Protein AF-A0A0Q0HTE5-F1 (afdb_monomer)

Mean predicted aligned error: 2.68 Å

Sequence (133 aa):
MPATGAWAGDVFANLVSSFDASADVTAQHQTLLNIIGHSYKLRKQADYCQYGAQLADNYLAVYAKYQQQNKVAADEKGPGFMQLSTMLNDTKQFDKAIMLCEQALQYQLSDGTVTGFEGRIKRIEKAKSKAAG

Solvent-accessible surface area (backbone atoms only — not comparable to full-atom values): 7348 Å² total; per-residue (Å²): 129,85,84,82,58,95,86,51,51,70,73,55,50,52,52,58,68,65,60,48,92,83,53,58,52,65,60,39,42,53,44,49,44,52,49,43,52,53,20,54,76,42,38,90,42,66,66,37,18,52,55,34,34,68,42,50,65,61,48,52,59,40,45,59,54,33,54,75,77,39,94,74,56,78,62,37,71,36,62,59,50,46,44,34,28,49,27,16,44,77,69,68,39,36,69,62,18,38,53,42,34,54,53,35,52,76,65,36,35,22,55,80,53,98,58,32,38,67,50,47,40,56,54,43,52,53,51,47,56,62,75,75,108

pLDDT: mean 96.04, std 3.67, range [72.38, 98.81]

Foldseek 3Di:
DDDDDPPDDPVLNVLVVPQDPPDDLVSNLVSLLVNLVVLLVVLVPPRSLVVSLVCLVVNVVSVVVVVVVDPDDQQAADCSLLSNLVSCLVVVVLVSSLVSLVVCVVVNYANPDPCGSVVVNVVSVVSNVVVVD

Structure (mmCIF, N/CA/C/O backbone):
data_AF-A0A0Q0HTE5-F1
#
_entry.id   AF-A0A0Q0HTE5-F1
#
loop_
_atom_site.group_PDB
_atom_site.id
_atom_site.type_symbol
_atom_site.label_atom_id
_atom_site.label_alt_id
_atom_site.label_comp_id
_atom_site.label_asym_id
_atom_site.label_entity_id
_atom_site.label_seq_id
_atom_site.pdbx_PDB_ins_code
_atom_site.Cartn_x
_atom_site.Cartn_y
_atom_site.Cartn_z
_atom_site.occupancy
_atom_site.B_iso_or_equiv
_atom_site.auth_seq_id
_atom_site.auth_comp_id
_atom_site.auth_asym_id
_atom_site.auth_atom_id
_atom_site.pdbx_PDB_model_num
ATOM 1 N N . MET A 1 1 ? 6.473 -9.598 -6.902 1.00 90.56 1 MET A N 1
ATOM 2 C CA . MET A 1 1 ? 5.608 -8.504 -7.400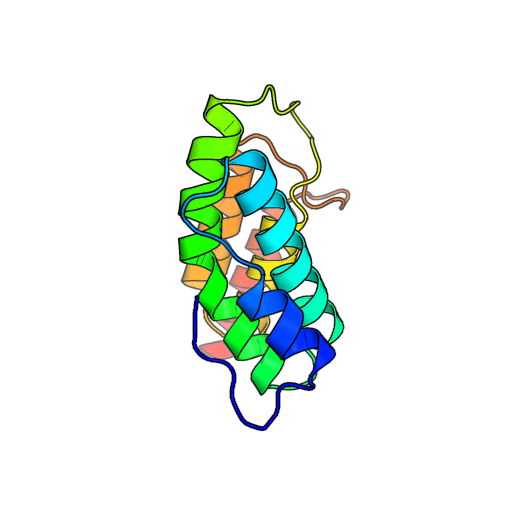 1.00 90.56 1 MET A CA 1
ATOM 3 C C . MET A 1 1 ? 4.615 -9.085 -8.396 1.00 90.56 1 MET A C 1
ATOM 5 O O . MET A 1 1 ? 5.001 -10.043 -9.059 1.00 90.56 1 MET A O 1
ATOM 9 N N . PRO A 1 2 ? 3.366 -8.592 -8.483 1.00 90.31 2 PRO A N 1
ATOM 10 C CA . PRO A 1 2 ? 2.461 -8.985 -9.562 1.00 90.31 2 PRO A CA 1
ATOM 11 C C . PRO A 1 2 ? 3.101 -8.668 -10.921 1.00 90.31 2 PRO A C 1
ATOM 13 O O . PRO A 1 2 ? 3.887 -7.726 -11.025 1.00 90.31 2 PRO A O 1
ATOM 16 N N . ALA A 1 3 ? 2.801 -9.455 -11.953 1.00 90.31 3 ALA A N 1
ATOM 17 C CA . ALA A 1 3 ? 3.289 -9.163 -13.298 1.00 90.31 3 ALA A CA 1
ATOM 18 C C . ALA A 1 3 ? 2.592 -7.911 -13.854 1.00 90.31 3 ALA A C 1
ATOM 20 O O . ALA A 1 3 ? 1.383 -7.737 -13.679 1.00 90.31 3 ALA A O 1
ATOM 21 N N . THR A 1 4 ? 3.342 -7.044 -14.533 1.00 92.62 4 THR A N 1
ATOM 22 C CA . THR A 1 4 ? 2.764 -5.953 -15.324 1.00 92.62 4 THR A CA 1
ATOM 23 C C . THR A 1 4 ? 2.217 -6.494 -16.650 1.00 92.62 4 THR A C 1
ATOM 25 O O . THR A 1 4 ? 2.677 -7.519 -17.152 1.00 92.62 4 THR A O 1
ATOM 28 N N . GLY A 1 5 ? 1.208 -5.824 -17.213 1.00 89.38 5 GLY A N 1
ATOM 29 C CA . GLY A 1 5 ? 0.658 -6.142 -18.537 1.00 89.38 5 GLY A CA 1
ATOM 30 C C . GLY A 1 5 ? 1.035 -5.100 -19.592 1.00 89.38 5 GLY A C 1
ATOM 31 O O . GLY A 1 5 ? 1.680 -4.104 -19.280 1.00 89.38 5 GLY A O 1
ATOM 32 N N . ALA A 1 6 ? 0.566 -5.285 -20.831 1.00 93.75 6 ALA A N 1
ATOM 33 C CA . ALA A 1 6 ? 0.807 -4.358 -21.950 1.00 93.75 6 ALA A CA 1
ATOM 34 C C . ALA A 1 6 ? 0.259 -2.928 -21.728 1.00 93.75 6 ALA A C 1
ATOM 36 O O . ALA A 1 6 ? 0.608 -2.007 -22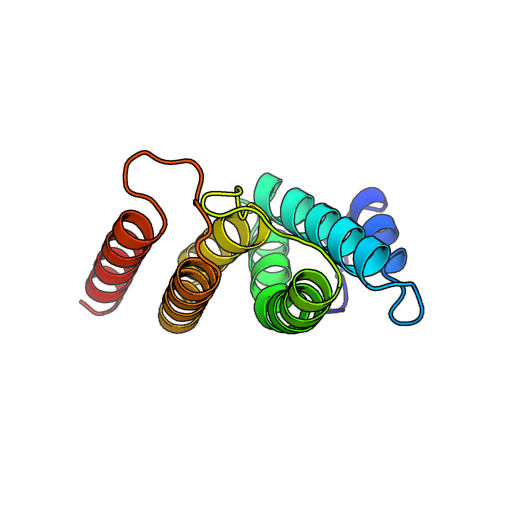.458 1.00 93.75 6 ALA A O 1
ATOM 37 N N . TRP A 1 7 ? -0.596 -2.740 -20.720 1.00 94.75 7 TRP A N 1
ATOM 38 C CA . TRP A 1 7 ? -1.106 -1.443 -20.263 1.00 94.75 7 TRP A CA 1
ATOM 39 C C . TRP A 1 7 ? -0.064 -0.613 -19.492 1.00 94.75 7 TRP A C 1
ATOM 41 O O . TRP A 1 7 ? -0.231 0.598 -19.318 1.00 94.75 7 TRP A O 1
ATOM 51 N N . ALA A 1 8 ? 0.988 -1.254 -18.974 1.00 94.12 8 ALA A N 1
ATOM 52 C CA . ALA A 1 8 ? 2.016 -0.592 -18.190 1.00 94.12 8 ALA A CA 1
ATOM 53 C C . ALA A 1 8 ? 2.981 0.142 -19.123 1.00 94.12 8 ALA A C 1
ATOM 55 O O . ALA A 1 8 ? 3.668 -0.483 -19.926 1.00 94.12 8 ALA A O 1
ATOM 56 N N . GLY A 1 9 ? 3.065 1.467 -18.994 1.00 92.38 9 GLY A N 1
ATOM 57 C CA . GLY A 1 9 ? 4.103 2.230 -19.688 1.00 92.38 9 GLY A CA 1
ATOM 58 C C . GLY A 1 9 ? 5.496 1.899 -19.143 1.00 92.38 9 GLY A C 1
ATOM 59 O O . GLY A 1 9 ? 5.630 1.503 -17.981 1.00 92.38 9 GLY A O 1
ATOM 60 N N . ASP A 1 10 ? 6.537 2.136 -19.945 1.00 95.00 10 ASP A N 1
ATOM 61 C CA . ASP A 1 10 ? 7.933 1.798 -19.612 1.00 95.00 10 ASP A CA 1
ATOM 62 C C . ASP A 1 10 ? 8.372 2.331 -18.245 1.00 95.00 10 ASP A C 1
ATOM 64 O O . ASP A 1 10 ? 9.047 1.647 -17.481 1.00 95.00 10 ASP A O 1
ATOM 68 N N . VAL A 1 11 ? 7.931 3.541 -17.886 1.00 93.94 11 VAL A N 1
ATOM 69 C CA . VAL A 1 11 ? 8.222 4.151 -16.580 1.00 93.94 11 VAL A CA 1
ATOM 70 C C . VAL A 1 11 ? 7.706 3.286 -15.429 1.00 93.94 11 VAL A C 1
ATOM 72 O O . VAL A 1 11 ? 8.411 3.089 -14.441 1.00 93.94 11 VAL A O 1
ATOM 75 N N . PHE A 1 12 ? 6.484 2.762 -15.540 1.00 96.62 12 PHE A N 1
ATOM 76 C CA . PHE A 1 12 ? 5.905 1.919 -14.500 1.00 96.62 12 PHE A CA 1
ATOM 77 C C . PHE A 1 12 ? 6.527 0.521 -14.500 1.00 96.62 12 PHE A C 1
ATOM 79 O O . PHE A 1 12 ? 6.861 0.006 -13.436 1.00 96.62 12 PHE A O 1
ATOM 86 N N . ALA A 1 13 ? 6.750 -0.065 -15.679 1.00 96.38 13 ALA A N 1
ATOM 87 C CA . ALA A 1 13 ? 7.407 -1.365 -15.808 1.00 96.38 13 ALA A CA 1
ATOM 88 C C . ALA A 1 13 ? 8.830 -1.360 -15.213 1.00 96.38 13 ALA A C 1
ATOM 90 O O . ALA A 1 13 ? 9.195 -2.278 -14.472 1.00 96.38 13 ALA A O 1
ATOM 91 N N . ASN A 1 14 ? 9.600 -0.294 -15.450 1.00 95.06 14 ASN A N 1
ATOM 92 C CA . ASN A 1 14 ? 10.929 -0.109 -14.866 1.00 95.06 14 ASN A CA 1
ATOM 93 C C . ASN A 1 14 ? 10.864 0.077 -13.345 1.00 95.06 14 ASN A C 1
ATOM 95 O O . ASN A 1 14 ? 11.669 -0.506 -12.623 1.00 95.06 14 ASN A O 1
ATOM 99 N N . LEU A 1 15 ? 9.880 0.832 -12.846 1.00 95.50 15 LEU A N 1
ATOM 100 C CA . LEU A 1 15 ? 9.677 1.022 -11.409 1.00 95.50 15 LEU A CA 1
ATOM 101 C C . LEU A 1 15 ? 9.298 -0.284 -10.691 1.00 95.50 15 LEU A C 1
ATOM 103 O O . LEU A 1 15 ? 9.716 -0.517 -9.563 1.00 95.50 15 LEU A O 1
ATOM 107 N N . VAL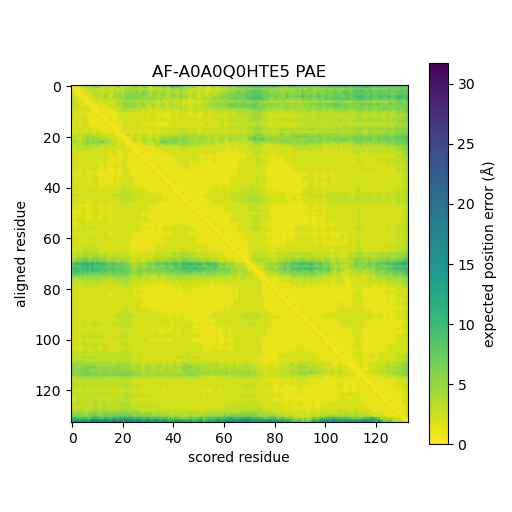 A 1 16 ? 8.508 -1.150 -11.329 1.00 96.56 16 VAL A N 1
ATOM 108 C CA . VAL A 1 16 ? 8.191 -2.475 -10.778 1.00 96.56 16 VAL A CA 1
ATOM 109 C C . VAL A 1 16 ? 9.423 -3.379 -10.792 1.00 96.56 16 VAL A C 1
ATOM 111 O O . VAL A 1 16 ? 9.686 -4.061 -9.802 1.00 96.56 16 VAL A O 1
ATOM 114 N N . SER A 1 17 ? 10.192 -3.352 -11.882 1.00 95.44 17 SER A N 1
ATOM 115 C CA . SER A 1 17 ? 11.425 -4.136 -12.032 1.00 95.44 17 SER A CA 1
ATOM 116 C C . SER A 1 17 ? 12.535 -3.712 -11.067 1.00 95.44 17 SER A C 1
ATOM 118 O O . SER A 1 17 ? 13.413 -4.515 -10.772 1.00 95.44 17 SER A O 1
ATOM 120 N N . SER A 1 18 ? 12.498 -2.482 -10.541 1.00 93.69 18 SER A N 1
ATOM 121 C CA . SER A 1 18 ? 13.470 -2.016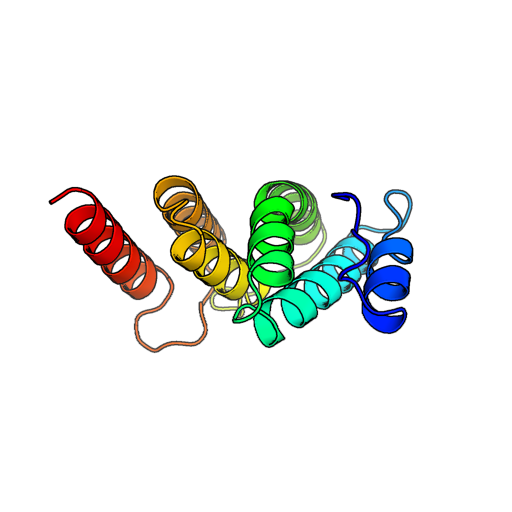 -9.548 1.00 93.69 18 SER A CA 1
ATOM 122 C C . SER A 1 18 ? 13.208 -2.542 -8.133 1.00 93.69 18 SER A C 1
ATOM 124 O O . SER A 1 18 ? 13.998 -2.262 -7.236 1.00 93.69 18 SER A O 1
ATOM 126 N N . PHE A 1 19 ? 12.100 -3.252 -7.890 1.00 95.50 19 PHE A N 1
ATOM 127 C CA . PHE A 1 19 ? 11.869 -3.892 -6.597 1.00 95.50 19 PHE A CA 1
ATOM 128 C C . PHE A 1 19 ? 12.783 -5.110 -6.432 1.00 95.50 19 PHE A C 1
ATOM 130 O O . PHE A 1 19 ? 12.592 -6.134 -7.088 1.00 95.50 19 PHE A O 1
ATOM 137 N N . ASP A 1 20 ? 13.728 -5.010 -5.501 1.00 93.44 20 ASP A N 1
ATOM 138 C CA . ASP A 1 20 ? 14.661 -6.077 -5.152 1.00 93.44 20 ASP A CA 1
ATOM 139 C C . ASP A 1 20 ? 14.320 -6.674 -3.778 1.00 93.44 20 ASP A C 1
ATOM 141 O O . ASP A 1 20 ? 14.391 -6.003 -2.749 1.00 93.44 20 ASP A O 1
ATOM 145 N N . ALA A 1 21 ? 13.960 -7.959 -3.756 1.00 89.88 21 ALA A N 1
ATOM 146 C CA . ALA A 1 21 ? 13.632 -8.682 -2.527 1.00 89.88 21 ALA A CA 1
ATOM 147 C C . ALA A 1 21 ? 14.861 -9.004 -1.649 1.00 89.88 21 ALA A C 1
ATOM 149 O O . ALA A 1 21 ? 14.687 -9.413 -0.499 1.00 89.88 21 ALA A O 1
ATOM 150 N N . SER A 1 22 ? 16.076 -8.847 -2.184 1.00 92.25 22 SER A N 1
ATO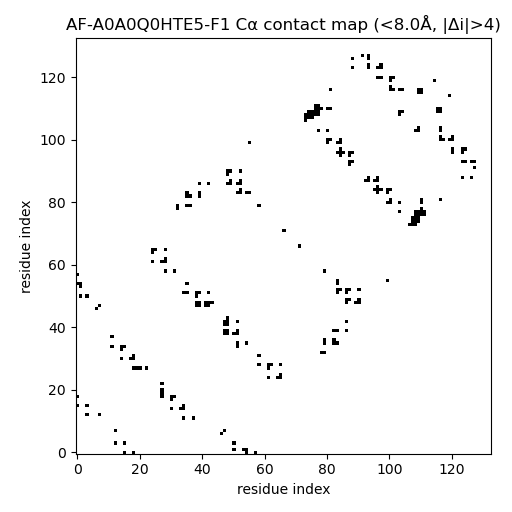M 151 C CA . SER A 1 22 ? 17.346 -9.041 -1.475 1.00 92.25 22 SER A CA 1
ATOM 152 C C . SER A 1 22 ? 17.930 -7.753 -0.887 1.00 92.25 22 SER A C 1
ATOM 154 O O . SER A 1 22 ? 18.831 -7.825 -0.051 1.00 92.25 22 SER A O 1
ATOM 156 N N . ALA A 1 23 ? 17.391 -6.591 -1.268 1.00 94.12 23 ALA A N 1
ATOM 157 C CA . ALA A 1 23 ? 17.770 -5.303 -0.698 1.00 94.12 23 ALA A CA 1
ATOM 158 C C . ALA A 1 23 ? 17.390 -5.199 0.790 1.00 94.12 23 ALA A C 1
ATOM 160 O O . ALA A 1 23 ? 16.599 -5.994 1.307 1.00 94.12 23 ALA A O 1
ATOM 161 N N . ASP A 1 24 ? 17.912 -4.191 1.488 1.00 95.94 24 ASP A N 1
ATOM 162 C CA . ASP A 1 24 ? 17.503 -3.912 2.864 1.00 95.94 24 ASP A CA 1
ATOM 163 C C . ASP A 1 24 ? 16.022 -3.491 2.955 1.00 95.94 24 ASP A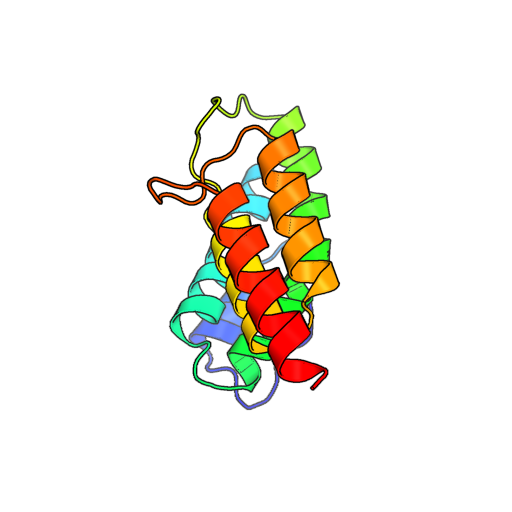 C 1
ATOM 165 O O . ASP A 1 24 ? 15.400 -3.052 1.983 1.00 95.94 24 ASP A O 1
ATOM 169 N N . VAL A 1 25 ? 15.432 -3.632 4.146 1.00 96.69 25 VAL A N 1
ATOM 170 C CA . VAL A 1 25 ? 13.988 -3.422 4.331 1.00 96.69 25 VAL A CA 1
ATOM 171 C C . VAL A 1 25 ? 13.548 -1.985 4.042 1.00 96.69 25 VAL A C 1
ATOM 173 O O . VAL A 1 25 ? 12.418 -1.768 3.606 1.00 96.69 25 VAL A O 1
ATOM 176 N N . THR A 1 26 ? 14.424 -1.004 4.266 1.00 95.88 26 THR A N 1
ATOM 177 C CA . THR A 1 26 ? 14.128 0.410 4.033 1.00 95.88 26 THR A CA 1
ATOM 178 C C . THR A 1 26 ? 14.063 0.682 2.533 1.00 95.88 26 THR A C 1
ATOM 180 O O . THR A 1 26 ? 13.105 1.298 2.062 1.00 95.88 26 THR A O 1
ATOM 183 N N . ALA A 1 27 ? 15.002 0.137 1.755 1.00 96.75 27 ALA A N 1
ATOM 184 C CA . ALA A 1 27 ? 14.961 0.188 0.296 1.00 96.75 27 ALA A CA 1
ATOM 185 C C . ALA A 1 27 ? 13.733 -0.540 -0.284 1.00 96.75 27 ALA A C 1
ATOM 187 O O . ALA A 1 27 ? 13.070 -0.014 -1.190 1.00 96.75 27 ALA A O 1
ATOM 188 N N . GLN A 1 28 ? 13.376 -1.709 0.263 1.00 97.69 28 GLN A N 1
ATOM 189 C CA . GLN A 1 28 ? 12.161 -2.436 -0.126 1.00 97.69 28 GLN A CA 1
ATOM 190 C C . GLN A 1 28 ? 10.901 -1.605 0.139 1.00 97.69 28 GLN A C 1
ATOM 192 O O . GLN A 1 28 ? 10.050 -1.468 -0.745 1.00 97.69 28 GLN A O 1
ATOM 197 N N . HIS A 1 29 ? 10.784 -1.029 1.339 1.00 97.62 29 HIS A N 1
ATOM 198 C CA . HIS A 1 29 ? 9.644 -0.204 1.740 1.00 97.62 29 HIS A CA 1
ATOM 199 C C . HIS A 1 29 ? 9.505 1.033 0.851 1.00 97.62 29 HIS A C 1
ATOM 201 O O . HIS A 1 29 ? 8.424 1.273 0.308 1.00 97.62 29 HIS A O 1
ATOM 207 N N . GLN A 1 30 ? 10.601 1.757 0.614 1.00 97.44 30 GLN A N 1
ATOM 208 C CA . GLN A 1 30 ? 10.608 2.948 -0.233 1.00 97.44 30 GLN A CA 1
ATOM 209 C C . GLN A 1 30 ? 10.227 2.630 -1.685 1.00 97.44 30 GLN A C 1
ATOM 211 O O . GLN A 1 30 ? 9.419 3.340 -2.291 1.00 97.44 30 GLN A O 1
ATOM 216 N N . THR A 1 31 ? 10.780 1.557 -2.253 1.00 97.69 31 THR A N 1
ATOM 217 C CA . THR A 1 31 ? 10.462 1.153 -3.630 1.00 97.69 31 THR A CA 1
ATOM 218 C C . THR A 1 31 ? 8.995 0.763 -3.753 1.00 97.69 31 THR A C 1
ATOM 220 O O . THR A 1 31 ? 8.305 1.191 -4.680 1.00 97.69 31 THR A O 1
ATOM 223 N N . LEU A 1 32 ? 8.476 0.019 -2.777 1.00 98.00 32 LEU A N 1
ATOM 224 C CA . LEU A 1 32 ? 7.080 -0.386 -2.771 1.00 98.00 32 LEU A CA 1
ATOM 225 C C . LEU A 1 32 ? 6.133 0.811 -2.599 1.00 98.00 32 LEU A C 1
ATOM 227 O O . LEU A 1 32 ? 5.125 0.885 -3.303 1.00 98.00 32 LEU A O 1
ATOM 231 N N . LEU A 1 33 ? 6.481 1.794 -1.759 1.00 98.19 33 LEU A N 1
ATOM 232 C CA . LEU A 1 33 ? 5.755 3.066 -1.668 1.00 98.19 33 LEU A CA 1
ATOM 233 C C . LEU A 1 33 ? 5.714 3.806 -3.008 1.00 98.19 33 LEU A C 1
ATOM 235 O O . LEU A 1 33 ? 4.667 4.341 -3.373 1.00 98.19 33 LEU A O 1
ATOM 239 N N . ASN A 1 34 ? 6.811 3.814 -3.768 1.00 98.31 34 ASN A N 1
ATOM 240 C CA . ASN A 1 34 ? 6.839 4.450 -5.085 1.00 98.31 34 ASN A CA 1
ATOM 241 C C . ASN A 1 34 ? 5.885 3.753 -6.070 1.00 98.31 34 ASN A C 1
ATOM 243 O O . ASN A 1 34 ? 5.127 4.427 -6.773 1.00 98.31 34 ASN A O 1
ATOM 247 N N . ILE A 1 35 ? 5.871 2.415 -6.091 1.00 98.44 35 ILE A N 1
ATOM 248 C CA . ILE A 1 35 ? 4.987 1.617 -6.959 1.00 98.44 35 ILE A CA 1
ATOM 249 C C . ILE A 1 35 ? 3.514 1.833 -6.584 1.00 98.44 35 ILE A C 1
ATOM 251 O O . ILE A 1 35 ? 2.674 2.074 -7.459 1.00 98.44 35 ILE A O 1
ATOM 255 N N . ILE A 1 36 ? 3.196 1.796 -5.286 1.00 98.69 36 ILE A N 1
ATOM 256 C CA . ILE A 1 36 ? 1.846 2.063 -4.769 1.00 98.69 36 ILE A CA 1
ATOM 257 C C . ILE A 1 36 ? 1.426 3.491 -5.120 1.00 98.69 36 ILE A C 1
ATOM 259 O O . ILE A 1 36 ? 0.330 3.698 -5.639 1.00 98.69 36 ILE A O 1
ATOM 263 N N . GLY A 1 37 ? 2.304 4.470 -4.903 1.00 98.56 37 GLY A N 1
ATOM 264 C CA . GLY A 1 37 ? 2.042 5.873 -5.202 1.00 98.56 37 GLY A CA 1
ATOM 265 C C . GLY A 1 37 ? 1.783 6.120 -6.688 1.00 98.56 37 GLY A C 1
ATOM 266 O O . GLY A 1 37 ? 0.882 6.888 -7.031 1.00 98.56 37 GLY A O 1
ATOM 267 N N . HIS A 1 38 ? 2.522 5.452 -7.577 1.00 98.44 38 HIS A N 1
ATOM 268 C CA . HIS A 1 38 ? 2.276 5.510 -9.018 1.00 98.44 38 HIS A CA 1
ATOM 269 C C . HIS A 1 38 ? 0.916 4.892 -9.376 1.00 98.44 38 HIS A C 1
ATOM 271 O O . HIS A 1 38 ? 0.105 5.539 -10.042 1.00 98.44 38 HIS A O 1
ATOM 277 N N . SER A 1 39 ? 0.631 3.690 -8.866 1.00 98.50 39 SER A N 1
ATOM 278 C CA . SER A 1 39 ? -0.647 2.994 -9.081 1.00 98.50 39 SER A CA 1
ATOM 279 C C . SER A 1 39 ? -1.832 3.840 -8.600 1.00 98.50 39 SER A C 1
ATOM 281 O O . SER A 1 39 ? -2.806 4.037 -9.321 1.00 98.50 39 SER A O 1
ATOM 283 N N . TYR A 1 40 ? -1.711 4.451 -7.419 1.00 98.56 40 TYR A N 1
ATOM 284 C CA . TYR A 1 40 ? -2.734 5.307 -6.822 1.00 98.56 40 TYR A CA 1
ATOM 285 C C . TYR A 1 40 ? -3.019 6.579 -7.636 1.00 98.56 40 TYR A C 1
ATOM 287 O O . TYR A 1 40 ? -4.182 6.980 -7.783 1.00 98.56 40 TYR A O 1
ATOM 295 N N . LYS A 1 41 ? -1.974 7.218 -8.187 1.00 98.25 41 LYS A N 1
ATOM 296 C CA . LYS A 1 41 ? -2.122 8.384 -9.077 1.00 98.25 41 LYS A CA 1
ATOM 297 C C . LYS A 1 41 ? -2.935 8.030 -10.322 1.00 98.25 41 LYS A C 1
ATOM 299 O O . LYS A 1 41 ? -3.756 8.837 -10.754 1.00 98.25 41 LYS A O 1
ATOM 304 N N . LEU A 1 42 ? -2.748 6.821 -10.851 1.00 97.94 42 LEU A N 1
ATOM 305 C CA . LEU A 1 42 ? -3.417 6.330 -12.056 1.00 97.94 42 LEU A CA 1
ATOM 306 C C . LEU A 1 42 ? -4.631 5.434 -11.780 1.00 97.94 42 LEU A C 1
ATOM 308 O O . LEU A 1 42 ? -5.210 4.920 -12.728 1.00 97.94 42 LEU A O 1
ATOM 312 N N . ARG A 1 43 ? -5.100 5.312 -10.530 1.00 98.19 43 ARG A N 1
ATOM 313 C CA . ARG A 1 43 ? -6.176 4.381 -10.117 1.00 98.19 43 ARG A CA 1
ATOM 314 C C . ARG A 1 43 ? -7.522 4.537 -10.840 1.00 98.19 43 ARG A C 1
ATOM 316 O O . ARG A 1 43 ? -8.399 3.699 -10.698 1.00 98.19 43 ARG A O 1
ATOM 323 N N . LYS A 1 44 ? -7.727 5.631 -11.580 1.00 97.81 44 LYS A N 1
ATOM 324 C CA . LYS A 1 44 ? -8.904 5.787 -12.453 1.00 97.81 44 LYS A CA 1
ATOM 325 C C . LYS A 1 44 ? -8.837 4.878 -13.687 1.00 97.81 44 LYS A C 1
ATOM 327 O O . LYS A 1 44 ? -9.858 4.647 -14.321 1.00 97.81 44 LYS A O 1
ATOM 332 N N . GLN A 1 45 ? -7.650 4.383 -14.024 1.00 97.75 45 GLN A N 1
ATOM 333 C CA . GLN A 1 45 ? -7.431 3.332 -15.006 1.00 97.75 45 GLN A CA 1
ATOM 334 C C . GLN A 1 45 ? -7.509 1.982 -14.285 1.00 97.75 45 GLN A C 1
ATOM 336 O O . GLN A 1 45 ? -6.800 1.766 -13.297 1.00 97.75 45 GLN A O 1
ATOM 341 N N . ALA A 1 46 ? -8.387 1.097 -14.764 1.00 97.19 46 ALA A N 1
ATOM 342 C CA . ALA A 1 46 ? -8.734 -0.145 -14.072 1.00 97.19 46 ALA A CA 1
ATOM 343 C C . ALA A 1 46 ? -7.508 -1.028 -13.795 1.00 97.19 46 ALA A C 1
ATOM 345 O O . ALA A 1 46 ? -7.364 -1.526 -12.680 1.00 97.19 46 ALA A O 1
ATOM 346 N N . ASP A 1 47 ? -6.592 -1.141 -14.759 1.00 98.12 47 ASP A N 1
ATOM 347 C CA . ASP A 1 47 ? -5.397 -1.976 -14.627 1.00 98.12 47 ASP A CA 1
ATOM 348 C C . ASP A 1 47 ? -4.451 -1.499 -13.515 1.00 98.12 47 ASP A C 1
ATOM 350 O O . ASP A 1 47 ? -4.030 -2.298 -12.679 1.00 98.12 47 ASP A O 1
ATOM 354 N N . TYR A 1 48 ? -4.180 -0.191 -13.426 1.00 98.25 48 TYR A N 1
ATOM 355 C CA . TYR A 1 48 ? -3.353 0.377 -12.352 1.00 98.25 48 TYR A CA 1
ATOM 356 C C . TYR A 1 48 ? -4.017 0.225 -10.980 1.00 98.25 48 TYR A C 1
ATOM 358 O O . TYR A 1 48 ? -3.337 -0.044 -9.989 1.00 98.25 48 TYR A O 1
ATOM 366 N N . CYS A 1 49 ? -5.343 0.377 -10.911 1.00 98.50 49 CYS A N 1
ATOM 367 C CA . CYS A 1 49 ? -6.094 0.196 -9.670 1.00 98.50 49 CYS A CA 1
ATOM 368 C C . CYS A 1 49 ? -6.031 -1.257 -9.185 1.00 98.50 49 CYS A C 1
ATOM 370 O O . CYS A 1 49 ? -5.696 -1.515 -8.027 1.00 98.50 49 CYS A O 1
ATOM 372 N N . GLN A 1 50 ? -6.283 -2.203 -10.095 1.00 98.25 50 GLN A N 1
ATOM 373 C CA . GLN A 1 50 ? -6.240 -3.635 -9.817 1.00 98.25 50 GLN A CA 1
ATOM 374 C C . GLN A 1 50 ? -4.831 -4.085 -9.424 1.00 98.25 50 GLN A C 1
ATOM 376 O O . GLN A 1 50 ? -4.668 -4.772 -8.415 1.00 98.25 50 GLN A O 1
ATOM 381 N N . TYR A 1 51 ? -3.812 -3.655 -10.170 1.00 98.44 51 TYR A N 1
ATOM 382 C CA . TYR A 1 51 ? -2.415 -3.943 -9.857 1.00 98.44 51 TYR A CA 1
ATOM 383 C C . TYR A 1 51 ? -2.033 -3.397 -8.477 1.00 98.44 51 TYR A C 1
ATOM 385 O O . TYR A 1 51 ? -1.494 -4.124 -7.645 1.00 98.44 51 TYR A O 1
ATOM 393 N N . GLY A 1 52 ? -2.360 -2.131 -8.198 1.00 98.31 52 GLY A N 1
ATOM 394 C CA . GLY A 1 52 ? -2.083 -1.506 -6.910 1.00 98.31 52 GLY A CA 1
ATOM 395 C C . GLY A 1 52 ? -2.752 -2.238 -5.745 1.00 98.31 52 GLY A C 1
ATOM 396 O O . GLY A 1 52 ? -2.109 -2.476 -4.726 1.00 98.31 52 GLY A O 1
ATOM 397 N N . ALA A 1 53 ? -4.008 -2.663 -5.903 1.00 98.50 53 ALA A N 1
ATOM 398 C CA . ALA A 1 53 ? -4.732 -3.432 -4.891 1.00 98.50 53 ALA A CA 1
ATOM 399 C C . ALA A 1 53 ? -4.062 -4.786 -4.566 1.00 98.50 53 ALA A C 1
ATOM 401 O O . ALA A 1 53 ? -4.055 -5.213 -3.410 1.00 98.50 53 ALA A O 1
ATOM 402 N N . GLN A 1 54 ? -3.435 -5.438 -5.552 1.00 98.25 54 GLN A N 1
ATOM 403 C CA . GLN A 1 54 ? -2.705 -6.700 -5.361 1.00 98.25 54 GLN A CA 1
ATOM 404 C C . GLN A 1 54 ? -1.416 -6.549 -4.535 1.00 98.25 54 GLN A C 1
ATOM 406 O O . GLN A 1 54 ? -0.893 -7.544 -4.038 1.00 98.25 54 GLN A O 1
ATOM 411 N N . LEU A 1 55 ? -0.904 -5.329 -4.341 1.00 98.38 55 LEU A N 1
ATOM 412 C CA . LEU A 1 55 ? 0.324 -5.083 -3.574 1.00 98.38 55 LEU A CA 1
ATOM 413 C C . LEU A 1 55 ? 0.125 -5.116 -2.055 1.00 98.38 55 LEU A C 1
ATOM 415 O O . LEU A 1 55 ? 1.112 -5.061 -1.324 1.00 98.38 55 LEU A O 1
ATOM 419 N N . ALA A 1 56 ? -1.118 -5.190 -1.575 1.00 98.12 56 ALA A N 1
ATOM 420 C CA . ALA A 1 56 ? -1.436 -5.050 -0.158 1.00 98.12 56 ALA A CA 1
ATOM 421 C C . ALA A 1 56 ? -0.679 -6.044 0.742 1.00 98.12 56 ALA A C 1
ATOM 423 O O . ALA A 1 56 ? -0.085 -5.624 1.733 1.00 98.12 56 ALA A O 1
ATOM 424 N N . ASP A 1 57 ? -0.622 -7.326 0.370 1.00 96.94 57 ASP A N 1
ATOM 425 C CA . ASP A 1 57 ? 0.037 -8.349 1.199 1.00 96.94 57 ASP A CA 1
ATOM 426 C C . ASP A 1 57 ? 1.561 -8.176 1.197 1.00 96.94 57 ASP A C 1
ATOM 428 O O . ASP A 1 57 ? 2.204 -8.266 2.244 1.00 96.94 57 ASP A O 1
ATOM 432 N N . ASN A 1 58 ? 2.140 -7.832 0.039 1.00 97.06 58 ASN A N 1
ATOM 433 C CA . ASN A 1 58 ? 3.566 -7.515 -0.070 1.00 97.06 58 ASN A CA 1
ATOM 434 C C . ASN A 1 58 ? 3.920 -6.317 0.818 1.00 97.06 58 ASN A C 1
ATOM 436 O O . ASN A 1 58 ? 4.945 -6.325 1.498 1.00 97.06 58 ASN A O 1
ATOM 440 N N . TYR A 1 59 ? 3.063 -5.292 0.826 1.00 98.25 59 TYR A N 1
ATOM 441 C CA . TYR A 1 59 ? 3.283 -4.091 1.621 1.00 98.25 59 TYR A CA 1
ATOM 442 C C . TYR A 1 59 ? 3.194 -4.369 3.113 1.00 98.25 59 TYR A C 1
ATOM 444 O O . TYR A 1 59 ? 4.074 -3.935 3.847 1.00 98.25 59 TYR A O 1
ATOM 452 N N . LEU A 1 60 ? 2.204 -5.145 3.558 1.00 97.62 60 LEU A N 1
ATOM 453 C CA . LEU A 1 60 ? 2.097 -5.564 4.955 1.00 97.62 60 LEU A CA 1
ATOM 454 C C . LEU A 1 60 ? 3.339 -6.334 5.420 1.00 97.62 60 LEU A C 1
ATOM 456 O O . LEU A 1 60 ? 3.898 -6.020 6.471 1.00 97.62 60 LEU A O 1
ATOM 460 N N . ALA A 1 61 ? 3.813 -7.288 4.616 1.00 96.56 61 ALA A N 1
ATOM 461 C CA . ALA A 1 61 ? 4.987 -8.090 4.949 1.00 96.56 61 ALA A CA 1
ATOM 462 C C . ALA A 1 61 ? 6.272 -7.248 5.064 1.00 96.56 61 ALA A C 1
ATOM 464 O O . ALA A 1 61 ? 7.064 -7.446 5.988 1.00 96.56 61 ALA A O 1
ATOM 465 N N . VAL A 1 62 ? 6.483 -6.303 4.142 1.00 97.56 62 VAL A N 1
ATOM 466 C CA . VAL A 1 62 ? 7.645 -5.399 4.173 1.00 97.56 62 VAL A CA 1
ATOM 467 C C . VAL A 1 62 ? 7.518 -4.392 5.316 1.00 97.56 62 VAL A C 1
ATOM 469 O O . VAL A 1 62 ? 8.476 -4.190 6.059 1.00 97.56 62 VAL A O 1
ATOM 472 N N . TYR A 1 63 ? 6.337 -3.800 5.508 1.00 97.50 63 TYR A N 1
ATOM 473 C CA . TYR A 1 63 ? 6.109 -2.790 6.540 1.00 97.50 63 TYR A CA 1
ATOM 474 C C . TYR A 1 63 ? 6.298 -3.347 7.953 1.00 97.50 63 TYR A C 1
ATOM 476 O O . TYR A 1 63 ? 6.905 -2.687 8.792 1.00 97.50 63 TYR A O 1
ATOM 484 N N . ALA A 1 64 ? 5.842 -4.577 8.215 1.00 96.19 64 ALA A N 1
ATOM 485 C CA . ALA A 1 64 ? 6.034 -5.225 9.511 1.00 96.19 64 ALA A CA 1
ATOM 486 C C . ALA A 1 64 ? 7.523 -5.338 9.883 1.00 96.19 64 ALA A C 1
ATOM 488 O O . ALA A 1 64 ? 7.904 -5.052 11.015 1.00 96.19 64 ALA A O 1
ATOM 489 N N . LYS A 1 65 ? 8.381 -5.694 8.919 1.00 96.50 65 LYS A N 1
ATOM 490 C CA . LYS A 1 65 ? 9.839 -5.731 9.114 1.00 96.50 65 LYS A CA 1
ATOM 491 C C . LYS A 1 65 ? 10.426 -4.324 9.245 1.00 96.50 65 LYS A C 1
ATOM 493 O O . LYS A 1 65 ? 11.290 -4.097 10.086 1.00 96.50 65 LYS A O 1
ATOM 498 N N . TYR A 1 66 ? 9.949 -3.382 8.430 1.00 96.50 66 TYR A N 1
ATOM 499 C CA . TYR A 1 66 ? 10.402 -1.992 8.450 1.00 96.50 66 TYR A CA 1
ATOM 500 C C . TYR A 1 66 ? 10.176 -1.353 9.823 1.00 96.50 66 TYR A C 1
ATOM 502 O O . TYR A 1 66 ? 11.101 -0.763 10.373 1.00 96.50 66 TYR A O 1
ATOM 510 N N . GLN A 1 67 ? 8.990 -1.534 10.408 1.00 93.62 67 GLN A N 1
ATOM 511 C CA . GLN A 1 67 ? 8.631 -0.989 11.719 1.00 93.62 67 GLN A CA 1
ATOM 512 C C . GLN A 1 67 ? 9.452 -1.598 12.867 1.00 93.62 67 GLN A C 1
ATOM 514 O O . GLN A 1 67 ? 9.733 -0.910 13.841 1.00 93.62 67 GLN A O 1
ATOM 519 N N . GLN A 1 68 ? 9.884 -2.858 12.753 1.00 92.88 68 GLN A N 1
ATOM 520 C CA . GLN A 1 68 ? 10.765 -3.479 13.750 1.00 92.88 68 GLN A CA 1
ATOM 521 C C . GLN A 1 68 ? 12.189 -2.910 13.712 1.00 92.88 68 GLN A C 1
ATOM 523 O O . GLN A 1 68 ? 12.865 -2.870 14.737 1.00 92.88 68 GLN A O 1
ATOM 528 N N . GLN A 1 69 ? 12.657 -2.502 12.529 1.00 93.69 69 GLN A N 1
ATOM 529 C CA . GLN A 1 69 ? 14.027 -2.025 12.313 1.00 93.69 69 GLN A CA 1
ATOM 530 C C . GLN A 1 69 ? 14.158 -0.501 12.401 1.00 93.69 69 GLN A C 1
ATOM 532 O O . GLN A 1 69 ? 15.261 0.011 12.577 1.00 93.69 69 GLN A O 1
ATOM 537 N N . ASN A 1 70 ? 13.044 0.224 12.301 1.00 91.12 70 ASN A N 1
ATOM 538 C CA . ASN A 1 70 ? 13.015 1.678 12.281 1.00 91.12 70 ASN A CA 1
ATOM 539 C C . ASN A 1 70 ? 12.061 2.200 13.352 1.00 91.12 70 ASN A C 1
ATOM 541 O O . ASN A 1 70 ? 10.953 1.698 13.525 1.00 91.12 70 ASN A O 1
ATOM 545 N N . LYS A 1 71 ? 12.464 3.261 14.053 1.00 87.62 71 LYS A N 1
ATOM 546 C CA . LYS A 1 71 ? 11.588 3.935 15.012 1.00 87.62 71 LYS A CA 1
ATOM 547 C C . LYS A 1 71 ? 10.548 4.764 14.254 1.00 87.62 71 LYS A C 1
ATOM 549 O O . LYS A 1 71 ? 10.826 5.895 13.874 1.00 87.62 71 LYS A O 1
ATOM 554 N N . VAL A 1 72 ? 9.366 4.190 14.063 1.00 86.75 72 VAL A N 1
ATOM 555 C CA . VAL A 1 72 ? 8.193 4.880 13.510 1.00 86.75 72 VAL A CA 1
ATOM 556 C C . VAL A 1 72 ? 7.529 5.684 14.625 1.00 86.75 72 VAL A C 1
ATOM 558 O O . VAL A 1 72 ? 7.309 5.161 15.722 1.00 86.75 72 VAL A O 1
ATOM 561 N N . ALA A 1 73 ? 7.256 6.963 14.378 1.00 85.31 73 ALA A N 1
ATOM 562 C CA . ALA A 1 73 ? 6.588 7.803 15.367 1.00 85.31 73 ALA A CA 1
ATOM 563 C C . ALA A 1 73 ? 5.088 7.474 15.436 1.00 85.31 73 ALA A C 1
ATOM 565 O O . ALA A 1 73 ? 4.466 7.153 14.424 1.00 85.31 73 ALA A O 1
ATOM 566 N N . ALA A 1 74 ? 4.492 7.606 16.624 1.00 85.19 74 ALA A N 1
ATOM 567 C CA . ALA A 1 74 ? 3.037 7.655 16.723 1.00 85.19 74 ALA A CA 1
ATOM 568 C C . ALA A 1 74 ? 2.512 8.833 15.882 1.00 85.19 74 ALA A C 1
ATOM 570 O O . ALA A 1 74 ? 3.166 9.876 15.795 1.00 85.19 74 ALA A O 1
ATOM 571 N N . ASP A 1 75 ? 1.361 8.642 15.241 1.00 87.38 75 ASP A N 1
ATOM 572 C CA . ASP A 1 75 ? 0.736 9.571 14.294 1.00 87.38 75 ASP A CA 1
ATOM 573 C C . ASP A 1 75 ? 1.545 9.844 13.014 1.00 87.38 75 ASP A C 1
ATOM 575 O O . ASP A 1 75 ? 1.188 10.720 12.215 1.00 87.38 75 ASP A O 1
ATOM 579 N N . GLU A 1 76 ? 2.604 9.068 12.752 1.00 93.50 76 GLU A N 1
ATOM 580 C CA . GLU A 1 76 ? 3.289 9.118 11.468 1.00 93.50 76 GLU A CA 1
ATOM 581 C C . GLU A 1 76 ? 2.315 8.769 10.336 1.00 93.50 76 GLU A C 1
ATOM 583 O O . GLU A 1 76 ? 1.441 7.900 10.444 1.00 93.50 76 GLU A O 1
ATOM 588 N N . LYS A 1 77 ? 2.435 9.486 9.217 1.00 95.56 77 LYS A N 1
ATOM 589 C CA . LYS A 1 77 ? 1.567 9.250 8.066 1.00 95.56 77 LYS A CA 1
ATOM 590 C C . LYS A 1 77 ? 1.880 7.881 7.475 1.00 95.56 77 LYS A C 1
ATOM 592 O O . LYS A 1 77 ? 3.021 7.610 7.120 1.00 95.56 77 LYS A O 1
ATOM 597 N N . GLY A 1 78 ? 0.847 7.068 7.266 1.00 96.75 78 GLY A N 1
ATOM 598 C CA . GLY A 1 78 ? 0.932 5.785 6.569 1.00 96.75 78 GLY A CA 1
ATOM 599 C C . GLY A 1 78 ? 0.443 5.876 5.118 1.00 96.75 78 GLY A C 1
ATOM 600 O O . GLY A 1 78 ? -0.619 5.321 4.817 1.00 96.75 78 GLY A O 1
ATOM 601 N N . PRO A 1 79 ? 1.153 6.555 4.187 1.00 97.19 79 PRO A N 1
ATOM 602 C CA . PRO A 1 79 ? 0.655 6.789 2.832 1.00 97.19 79 PRO A CA 1
ATOM 603 C C . PRO A 1 79 ? 0.380 5.488 2.074 1.00 97.19 79 PRO A C 1
ATOM 605 O O . PRO A 1 79 ? -0.628 5.415 1.378 1.00 97.19 79 PRO A O 1
ATOM 608 N N . GLY A 1 80 ? 1.204 4.449 2.256 1.00 98.25 80 GLY A N 1
ATOM 609 C CA . GLY A 1 80 ? 0.974 3.139 1.643 1.00 98.25 80 GLY A CA 1
ATOM 610 C C . GLY A 1 80 ? -0.354 2.515 2.083 1.00 98.25 80 GLY A C 1
ATOM 611 O O . GLY A 1 80 ? -1.164 2.155 1.233 1.00 98.25 80 GLY A O 1
ATOM 612 N N . PHE A 1 81 ? -0.639 2.490 3.391 1.00 98.62 81 PHE A N 1
ATOM 613 C CA . PHE A 1 81 ? -1.914 2.002 3.942 1.00 98.62 81 PHE A CA 1
ATOM 614 C C . PHE A 1 81 ? -3.114 2.796 3.408 1.00 98.62 81 PHE A C 1
ATOM 616 O O . PHE A 1 81 ? -4.126 2.229 2.988 1.00 98.62 81 PHE A O 1
ATOM 623 N N . MET A 1 82 ? -2.997 4.125 3.376 1.00 98.50 82 MET A N 1
ATOM 624 C CA . MET A 1 82 ? -4.048 5.019 2.887 1.00 98.50 82 MET A CA 1
ATOM 625 C C . MET A 1 82 ? -4.341 4.818 1.389 1.00 98.50 82 MET A C 1
ATOM 627 O O . MET A 1 82 ? -5.502 4.738 0.971 1.00 98.50 82 MET A O 1
ATOM 631 N N . GLN A 1 83 ? -3.298 4.707 0.569 1.00 98.75 83 GLN A N 1
ATOM 632 C CA . GLN A 1 83 ? -3.423 4.556 -0.881 1.00 98.75 83 GLN A CA 1
ATOM 633 C C . GLN A 1 83 ? -3.957 3.172 -1.260 1.00 98.75 83 GLN A C 1
ATOM 635 O O . GLN A 1 83 ? -4.885 3.069 -2.064 1.00 98.75 83 GLN A O 1
ATOM 640 N N . LEU A 1 84 ? -3.423 2.117 -0.644 1.00 98.81 84 LEU A N 1
ATOM 641 C CA . LEU A 1 84 ? -3.864 0.741 -0.861 1.00 98.81 84 LEU A CA 1
ATOM 642 C C . LEU A 1 84 ? -5.313 0.525 -0.419 1.00 98.81 84 LEU A C 1
ATOM 644 O O . LEU A 1 84 ? -6.085 -0.045 -1.180 1.00 98.81 84 LEU A O 1
ATOM 648 N N . SER A 1 85 ? -5.719 1.022 0.754 1.00 98.69 85 SER A N 1
ATOM 649 C CA . SER A 1 85 ? -7.116 0.900 1.213 1.00 98.69 85 SER A CA 1
ATOM 650 C C . SER A 1 85 ? -8.092 1.597 0.264 1.00 98.69 85 SER A C 1
ATOM 652 O O . SER A 1 85 ? -9.196 1.105 0.044 1.00 98.69 85 SER A O 1
ATOM 654 N N . THR A 1 86 ? -7.671 2.699 -0.366 1.00 98.62 86 THR A N 1
ATOM 655 C CA . THR A 1 86 ? -8.458 3.358 -1.416 1.00 98.62 86 THR A CA 1
ATOM 656 C C . THR A 1 86 ? -8.593 2.472 -2.655 1.00 98.62 86 THR A C 1
ATOM 658 O O . THR A 1 86 ? -9.707 2.256 -3.114 1.00 98.62 86 THR A O 1
ATOM 661 N N . MET A 1 87 ? -7.496 1.908 -3.172 1.00 98.75 87 MET A N 1
ATOM 662 C CA . MET A 1 87 ? -7.543 1.035 -4.358 1.00 98.75 87 MET A CA 1
ATOM 663 C C . MET A 1 87 ? -8.281 -0.288 -4.092 1.00 98.75 87 MET A C 1
ATOM 665 O O . MET A 1 87 ? -9.021 -0.773 -4.944 1.00 98.75 87 MET A O 1
ATOM 669 N N . LEU A 1 88 ? -8.152 -0.860 -2.893 1.00 98.81 88 LEU A N 1
ATOM 670 C CA . LEU A 1 88 ? -8.928 -2.028 -2.467 1.00 98.81 88 LEU A CA 1
ATOM 671 C C . LEU A 1 88 ? -10.429 -1.711 -2.421 1.00 98.81 88 LEU A C 1
ATOM 673 O O . LEU A 1 88 ? -11.237 -2.490 -2.917 1.00 98.81 88 LEU A O 1
ATOM 677 N N . ASN A 1 89 ? -10.808 -0.544 -1.897 1.00 98.56 89 ASN A N 1
ATOM 678 C CA . ASN A 1 89 ? -12.194 -0.081 -1.926 1.00 98.56 89 ASN A CA 1
ATOM 679 C C . ASN A 1 89 ? -12.701 0.145 -3.363 1.00 98.56 89 ASN A C 1
ATOM 681 O O . ASN A 1 89 ? -13.791 -0.311 -3.704 1.00 98.56 89 ASN A O 1
ATOM 685 N N . ASP A 1 90 ? -11.904 0.793 -4.216 1.00 98.31 90 ASP A N 1
ATOM 686 C CA . ASP A 1 90 ? -12.243 1.051 -5.623 1.00 98.31 90 ASP A CA 1
ATOM 687 C C . ASP A 1 90 ? -12.404 -0.264 -6.421 1.00 98.31 90 ASP A C 1
ATOM 689 O O . ASP A 1 90 ? -13.231 -0.343 -7.330 1.00 98.31 90 ASP A O 1
ATOM 693 N N . THR A 1 91 ? -11.687 -1.326 -6.031 1.00 98.12 91 THR A N 1
ATOM 694 C CA . THR A 1 91 ? -11.796 -2.689 -6.596 1.00 98.12 91 THR A CA 1
ATOM 695 C C . THR A 1 91 ? -12.786 -3.593 -5.847 1.00 98.12 91 THR A C 1
ATOM 697 O O . THR A 1 91 ? -12.828 -4.798 -6.087 1.00 98.12 91 THR A O 1
ATOM 700 N N . LYS A 1 92 ? -13.617 -3.029 -4.956 1.00 98.00 92 LYS A N 1
ATOM 701 C CA . LYS A 1 92 ? -14.638 -3.736 -4.152 1.00 98.00 92 LYS A CA 1
ATOM 702 C C . LYS A 1 92 ? -14.097 -4.831 -3.221 1.00 98.00 92 LYS A C 1
ATOM 704 O O . LYS A 1 92 ? -14.860 -5.647 -2.708 1.00 98.00 92 LYS A O 1
ATOM 709 N N . GLN A 1 93 ? -12.800 -4.827 -2.930 1.00 98.44 93 GLN A N 1
ATOM 710 C CA . GLN A 1 93 ? -12.163 -5.691 -1.934 1.00 98.44 93 GLN A CA 1
ATOM 711 C C . GLN A 1 93 ? -12.305 -5.080 -0.531 1.00 98.44 93 GLN A C 1
ATOM 713 O O . GLN A 1 93 ? -11.319 -4.780 0.145 1.00 98.44 93 GLN A O 1
ATOM 718 N N . PHE A 1 94 ? -13.550 -4.846 -0.106 1.00 98.50 94 PHE A N 1
ATOM 719 C CA . PHE A 1 94 ? -13.864 -4.048 1.083 1.00 98.50 94 PHE A CA 1
ATOM 720 C C . PHE A 1 94 ? -13.276 -4.624 2.375 1.00 98.50 94 PHE A C 1
ATOM 722 O O . PHE A 1 94 ? -12.698 -3.878 3.158 1.00 98.50 94 PHE A O 1
ATOM 729 N N . ASP A 1 95 ? -13.356 -5.941 2.573 1.00 98.44 95 ASP A N 1
ATOM 730 C CA . ASP A 1 95 ? -12.839 -6.589 3.787 1.00 98.44 95 ASP A CA 1
ATOM 731 C C . ASP A 1 95 ? -11.326 -6.427 3.918 1.00 98.44 95 ASP A C 1
ATOM 733 O O . ASP A 1 95 ? -10.809 -6.087 4.980 1.00 98.44 95 ASP A O 1
ATOM 737 N N . LYS A 1 96 ? -10.610 -6.564 2.800 1.00 98.38 96 LYS A N 1
ATOM 738 C CA . LYS A 1 96 ? -9.165 -6.344 2.758 1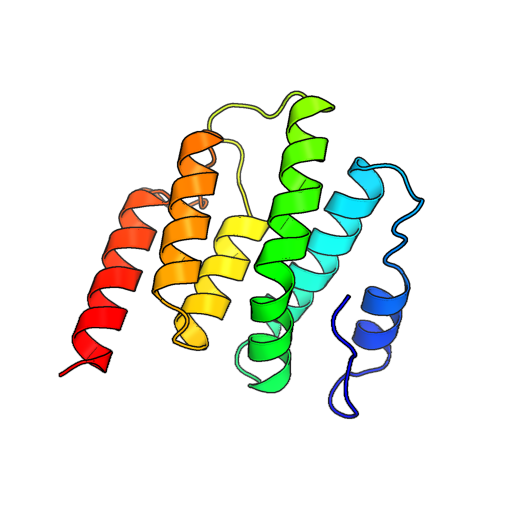.00 98.38 96 LYS A CA 1
ATOM 739 C C . LYS A 1 96 ? -8.809 -4.870 2.977 1.00 98.38 96 LYS A C 1
ATOM 741 O O . LYS A 1 96 ? -7.814 -4.569 3.630 1.00 98.38 96 LYS A O 1
ATOM 746 N N . ALA A 1 97 ? -9.625 -3.944 2.468 1.00 98.69 97 ALA A N 1
ATOM 747 C CA . ALA A 1 97 ? -9.444 -2.512 2.700 1.00 98.69 97 ALA A CA 1
ATOM 748 C C . ALA A 1 97 ? -9.617 -2.135 4.183 1.00 98.69 97 ALA A C 1
ATOM 750 O O . ALA A 1 97 ? -8.841 -1.323 4.691 1.00 98.69 97 ALA A O 1
ATOM 751 N N . ILE A 1 98 ? -10.603 -2.729 4.867 1.00 98.75 98 ILE A N 1
ATOM 752 C CA . ILE A 1 98 ? -10.845 -2.542 6.307 1.00 98.75 98 ILE A CA 1
ATOM 753 C C . ILE A 1 98 ? -9.682 -3.119 7.113 1.00 98.75 98 ILE A C 1
ATOM 755 O O . ILE A 1 98 ? -9.070 -2.369 7.870 1.00 98.75 98 ILE A O 1
ATOM 759 N N . MET A 1 99 ? -9.298 -4.377 6.864 1.00 98.50 99 MET A N 1
ATOM 760 C CA . MET A 1 99 ? -8.162 -5.030 7.532 1.00 98.50 99 MET A CA 1
ATOM 761 C C . MET A 1 99 ? -6.887 -4.182 7.442 1.00 98.50 99 MET A C 1
ATOM 763 O O . MET A 1 99 ? -6.159 -4.016 8.418 1.00 98.50 99 MET A O 1
ATOM 767 N N . LEU A 1 100 ? -6.619 -3.593 6.273 1.00 98.31 100 LEU A N 1
ATOM 768 C CA . LEU A 1 100 ? -5.446 -2.748 6.086 1.00 98.31 100 LEU A CA 1
ATOM 769 C C . LEU A 1 100 ? -5.500 -1.470 6.940 1.00 98.31 100 LEU A C 1
ATOM 771 O O . LEU A 1 100 ? -4.477 -1.033 7.463 1.00 98.31 100 LEU A O 1
ATOM 775 N N . CYS A 1 101 ? -6.682 -0.870 7.090 1.00 98.69 101 CYS A N 1
ATOM 776 C CA . CYS A 1 101 ? -6.872 0.296 7.953 1.00 98.69 101 CYS A CA 1
ATOM 777 C C . CYS A 1 101 ? -6.734 -0.077 9.436 1.00 98.69 101 CYS A C 1
ATOM 779 O O . CYS A 1 101 ? -6.089 0.651 10.183 1.00 98.69 101 CYS A O 1
ATOM 781 N N . GLU A 1 102 ? -7.279 -1.219 9.856 1.00 98.56 102 GLU A N 1
ATOM 782 C CA . GLU A 1 102 ? -7.127 -1.742 11.220 1.00 98.56 102 GLU A CA 1
ATOM 783 C C . GLU A 1 102 ? -5.659 -2.016 11.556 1.00 98.56 102 GLU A C 1
ATOM 785 O O . GLU A 1 102 ? -5.182 -1.644 12.627 1.00 98.56 102 GLU A O 1
ATOM 790 N N . GLN A 1 103 ? -4.902 -2.586 10.615 1.00 98.00 103 GLN A N 1
ATOM 791 C CA . GLN A 1 103 ? -3.469 -2.803 10.790 1.00 98.00 103 GLN A CA 1
ATOM 792 C C . GLN A 1 103 ? -2.701 -1.479 10.930 1.00 98.00 103 GLN A C 1
ATOM 794 O O . GLN A 1 103 ? -1.781 -1.382 11.740 1.00 98.00 103 GLN A O 1
ATOM 799 N N . ALA A 1 104 ? -3.087 -0.443 10.180 1.00 98.00 104 ALA A N 1
ATOM 800 C CA . ALA A 1 104 ? -2.495 0.886 10.316 1.00 98.00 104 ALA A CA 1
ATOM 801 C C . ALA A 1 104 ? -2.766 1.503 11.701 1.00 98.00 104 ALA A C 1
ATOM 803 O O . ALA A 1 104 ? -1.868 2.117 12.276 1.00 98.00 104 ALA A O 1
ATOM 804 N N . LEU A 1 105 ? -3.962 1.285 12.262 1.00 97.81 105 LEU A N 1
ATOM 805 C CA . LEU A 1 105 ? -4.306 1.702 13.626 1.00 97.81 105 LEU A CA 1
ATOM 806 C C . LEU A 1 105 ? -3.481 0.962 14.685 1.00 97.81 105 LEU A C 1
ATOM 808 O O . LEU A 1 105 ? -3.013 1.585 15.634 1.00 97.81 105 LEU A O 1
ATOM 812 N N . GLN A 1 106 ? -3.228 -0.340 14.507 1.00 96.50 106 GLN A N 1
ATOM 813 C CA . GLN A 1 106 ? -2.335 -1.098 15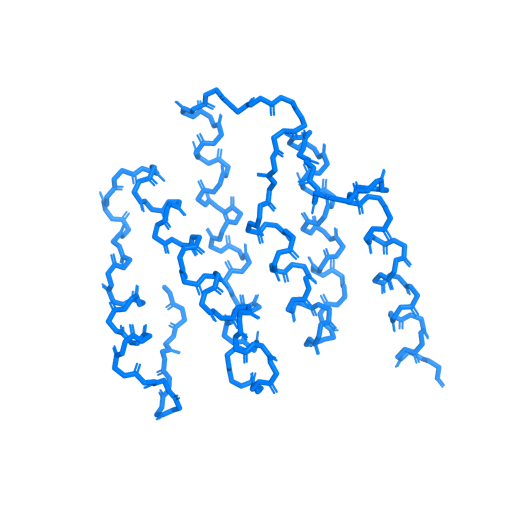.398 1.00 96.50 106 GLN A CA 1
ATOM 814 C C . GLN A 1 106 ? -0.904 -0.543 15.393 1.00 96.50 106 GLN A C 1
ATOM 816 O O . GLN A 1 106 ? -0.235 -0.542 16.424 1.00 96.50 106 GLN A O 1
ATOM 821 N N . TYR A 1 107 ? -0.448 -0.034 14.246 1.00 95.75 107 TYR A N 1
ATOM 822 C CA . TYR A 1 107 ? 0.830 0.666 14.116 1.00 95.75 107 TYR A CA 1
ATOM 823 C C . TYR A 1 107 ? 0.778 2.145 14.533 1.00 95.75 107 TYR A C 1
ATOM 825 O O . TYR A 1 107 ? 1.785 2.831 14.389 1.00 95.75 107 TYR A O 1
ATOM 833 N N . GLN A 1 108 ? -0.358 2.629 15.051 1.00 96.06 108 GLN A N 1
ATOM 834 C CA . GLN A 1 108 ? -0.571 4.018 15.477 1.00 96.06 108 GLN A CA 1
ATOM 835 C C . GLN A 1 108 ? -0.307 5.041 14.360 1.00 96.06 108 GLN A C 1
ATOM 837 O O . GLN A 1 108 ? 0.246 6.112 14.600 1.00 96.06 108 GLN A O 1
ATOM 842 N N . LEU A 1 109 ? -0.676 4.700 13.123 1.00 96.88 109 LEU A N 1
ATOM 843 C CA . LEU A 1 109 ? -0.474 5.557 11.955 1.00 96.88 109 LEU A CA 1
ATOM 844 C C . LEU A 1 109 ? -1.667 6.473 11.698 1.00 96.88 109 LEU A C 1
ATOM 846 O O . LEU A 1 109 ? -2.818 6.120 11.950 1.00 96.88 109 LEU A O 1
ATOM 850 N N . SER A 1 110 ? -1.392 7.609 11.058 1.00 96.31 110 SER A N 1
ATOM 851 C CA . SER A 1 110 ? -2.410 8.523 10.540 1.00 96.31 110 SER A CA 1
ATOM 852 C C . SER A 1 110 ? -2.619 8.346 9.033 1.00 96.31 110 SER A C 1
ATOM 854 O O . SER A 1 110 ? -1.669 8.162 8.265 1.00 96.31 110 SER A O 1
ATOM 856 N N . ASP A 1 111 ? -3.867 8.470 8.571 1.00 94.81 111 ASP A N 1
ATOM 857 C CA . ASP A 1 111 ? -4.192 8.520 7.138 1.00 94.81 111 ASP A CA 1
ATOM 858 C C . ASP A 1 111 ? -4.058 9.939 6.543 1.00 94.81 111 ASP A C 1
ATOM 860 O O . ASP A 1 111 ? -4.301 10.147 5.352 1.00 94.81 111 ASP A O 1
ATOM 864 N N . GLY A 1 112 ? -3.655 10.915 7.368 1.00 92.88 112 GLY A N 1
ATOM 865 C CA . GLY A 1 112 ? -3.485 12.317 6.993 1.00 92.88 112 GLY A CA 1
ATOM 866 C C . GLY A 1 112 ? -4.774 13.142 6.987 1.00 92.88 112 GLY A C 1
ATOM 867 O O . GLY A 1 112 ? -4.727 14.306 6.588 1.00 92.88 112 GLY A O 1
ATOM 868 N N . THR A 1 113 ? -5.909 12.576 7.413 1.00 93.50 113 THR A N 1
ATOM 869 C CA . THR A 1 113 ? -7.180 13.294 7.592 1.00 93.50 113 THR A CA 1
ATOM 870 C C . THR A 1 113 ? -7.496 13.529 9.069 1.00 93.50 113 THR A C 1
ATOM 872 O O . THR A 1 113 ? -6.961 12.856 9.943 1.00 93.50 113 THR A O 1
ATOM 875 N N . VAL A 1 114 ? -8.422 14.454 9.351 1.00 93.62 114 VAL A N 1
ATOM 876 C CA . VAL A 1 114 ? -8.882 14.757 10.723 1.00 93.62 114 VAL A CA 1
ATOM 877 C C . VAL A 1 114 ? -9.451 13.522 11.430 1.00 93.62 114 VAL A C 1
ATOM 879 O O . VAL A 1 114 ? -9.312 13.384 12.637 1.00 93.62 114 VAL A O 1
ATOM 882 N N . THR A 1 115 ? -10.101 12.623 10.689 1.00 94.19 115 THR A N 1
ATOM 883 C CA . THR A 1 115 ? -10.773 11.442 11.255 1.00 94.19 115 THR A CA 1
ATOM 884 C C . THR A 1 115 ? -9.922 10.174 11.241 1.00 94.19 115 THR A C 1
ATOM 886 O O . THR A 1 115 ? -10.438 9.124 11.615 1.00 94.19 115 THR A O 1
ATOM 889 N N . GLY A 1 116 ? -8.693 10.239 10.722 1.00 97.00 116 GLY A N 1
ATOM 890 C CA . GLY A 1 116 ? -7.791 9.093 10.644 1.00 97.00 116 GLY A CA 1
ATOM 891 C C . GLY A 1 116 ? -8.336 7.885 9.871 1.00 97.00 116 GLY A C 1
ATOM 892 O O . GLY A 1 116 ? -9.270 7.973 9.055 1.00 97.00 116 GLY A O 1
ATOM 893 N N . PHE A 1 117 ? -7.736 6.726 10.151 1.00 98.25 117 PHE A N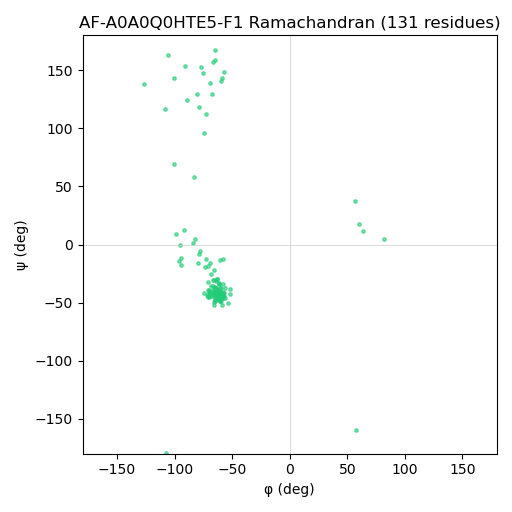 1
ATOM 894 C CA . PHE A 1 117 ? -8.143 5.445 9.574 1.00 98.25 117 PHE A CA 1
ATOM 895 C C . PHE A 1 117 ? -9.517 4.983 10.083 1.00 98.25 117 PHE A C 1
ATOM 897 O O . PHE A 1 117 ? -10.236 4.321 9.338 1.00 98.25 117 PHE A O 1
ATOM 904 N N . GLU A 1 118 ? -9.964 5.406 11.265 1.00 98.06 118 GLU A N 1
ATOM 905 C CA . GLU A 1 118 ? -11.304 5.120 11.792 1.00 98.06 118 GLU A CA 1
ATOM 906 C C . GLU A 1 118 ? -12.391 5.723 10.899 1.00 98.06 118 GLU A C 1
ATOM 908 O O . GLU A 1 118 ? -13.369 5.064 10.535 1.00 98.06 118 GLU A O 1
ATOM 913 N N . GLY A 1 119 ? -12.216 6.984 10.491 1.00 98.00 119 GLY A N 1
ATOM 914 C CA . GLY A 1 119 ? -13.123 7.622 9.541 1.00 98.00 119 GLY A CA 1
ATOM 915 C C . GLY A 1 119 ? -13.105 6.942 8.173 1.00 98.00 119 GLY A C 1
ATOM 916 O O . GLY A 1 119 ? -14.126 6.910 7.482 1.00 98.00 119 GLY A O 1
ATOM 917 N N . ARG A 1 120 ? -11.959 6.380 7.773 1.00 98.00 120 ARG A N 1
ATOM 918 C CA . ARG A 1 120 ? -11.819 5.625 6.524 1.00 98.00 120 ARG A CA 1
ATOM 919 C C . ARG A 1 120 ? -12.554 4.290 6.568 1.00 98.00 120 ARG A C 1
ATOM 921 O O . ARG A 1 120 ? -13.295 4.021 5.626 1.00 98.00 120 ARG A O 1
ATOM 928 N N . ILE A 1 121 ? -12.423 3.526 7.652 1.00 98.75 121 ILE A N 1
ATOM 929 C CA . ILE A 1 121 ? -13.147 2.263 7.867 1.00 98.75 121 ILE A CA 1
ATOM 930 C C . ILE A 1 121 ? -14.653 2.490 7.701 1.00 98.75 121 ILE A C 1
ATOM 932 O O . ILE A 1 121 ? -15.267 1.865 6.839 1.00 98.75 121 ILE A O 1
ATOM 936 N N . LYS A 1 122 ? -15.222 3.498 8.378 1.00 98.38 122 LYS A N 1
ATOM 937 C CA . LYS A 1 122 ? -16.656 3.840 8.270 1.00 98.38 122 LYS A CA 1
ATOM 938 C C . LYS A 1 122 ? -17.113 4.123 6.834 1.00 98.38 122 LYS A C 1
ATOM 940 O O . LYS A 1 122 ? -18.227 3.777 6.439 1.00 98.38 122 LYS A O 1
ATOM 945 N N . ARG A 1 123 ? -16.271 4.781 6.024 1.00 97.88 123 ARG A N 1
ATOM 946 C CA . ARG A 1 123 ? -16.581 5.050 4.607 1.00 97.88 123 ARG A CA 1
ATOM 947 C C . ARG A 1 123 ? -16.558 3.771 3.769 1.00 97.88 123 ARG A C 1
ATOM 949 O O . ARG A 1 123 ? -17.420 3.621 2.904 1.00 97.88 123 ARG A O 1
ATOM 956 N N . ILE A 1 124 ? -15.610 2.872 4.033 1.00 98.44 124 ILE A N 1
ATOM 957 C CA . ILE A 1 124 ? -15.496 1.580 3.345 1.00 98.44 124 ILE A CA 1
ATOM 958 C C . ILE A 1 124 ? -16.677 0.673 3.714 1.00 98.44 124 ILE A C 1
ATOM 960 O O . ILE A 1 124 ? -17.302 0.107 2.823 1.00 98.44 124 ILE A O 1
ATOM 964 N N . GLU A 1 125 ? -17.058 0.596 4.990 1.00 98.50 125 GLU A N 1
ATOM 965 C CA . GLU A 1 125 ? -18.241 -0.153 5.442 1.00 98.50 125 GLU A CA 1
ATOM 966 C C . GLU A 1 125 ? -19.517 0.335 4.749 1.00 98.50 125 GLU A C 1
ATOM 968 O O . GLU A 1 125 ? -20.299 -0.462 4.233 1.00 98.50 125 GLU A O 1
ATOM 973 N N . LYS A 1 126 ? -19.703 1.658 4.646 1.00 97.94 126 LYS A N 1
ATOM 974 C CA . LYS A 1 126 ? -20.835 2.236 3.910 1.00 97.94 126 LYS A CA 1
ATOM 975 C C . LYS A 1 126 ? -20.817 1.853 2.426 1.00 97.94 126 LYS A C 1
ATOM 977 O O . LYS A 1 126 ? -21.876 1.588 1.856 1.00 97.94 126 LYS A O 1
ATOM 982 N N . ALA A 1 127 ? -19.641 1.831 1.795 1.00 97.88 127 ALA A N 1
ATOM 983 C CA . ALA A 1 127 ? -19.491 1.397 0.407 1.00 97.88 127 ALA A CA 1
ATOM 984 C C . ALA A 1 127 ? -19.813 -0.098 0.240 1.00 97.88 127 ALA A C 1
ATOM 986 O O . ALA A 1 127 ? -20.538 -0.453 -0.690 1.00 97.88 127 ALA A O 1
ATOM 987 N N . LYS A 1 128 ? -19.364 -0.943 1.178 1.00 98.06 128 LYS A N 1
ATOM 988 C CA . LYS A 1 128 ? -19.676 -2.377 1.237 1.00 98.06 128 LYS A CA 1
ATOM 989 C C . LYS A 1 128 ? -21.182 -2.616 1.331 1.00 98.06 128 LYS A C 1
ATOM 991 O O . LYS A 1 128 ? -21.728 -3.331 0.497 1.00 98.06 128 LYS A O 1
ATOM 996 N N . SER A 1 129 ? -21.864 -1.967 2.277 1.00 97.44 129 SER A N 1
ATOM 997 C CA . SER A 1 129 ? -23.318 -2.097 2.441 1.00 97.44 129 SER A CA 1
ATOM 998 C C . SER A 1 129 ? -24.081 -1.645 1.197 1.00 97.44 129 SER A C 1
ATOM 1000 O O . SER A 1 129 ? -25.030 -2.304 0.790 1.00 97.44 129 SER A O 1
ATOM 1002 N N . LYS A 1 130 ? -23.642 -0.557 0.547 1.00 96.25 130 LYS A N 1
ATOM 1003 C CA . LYS A 1 130 ? -24.248 -0.078 -0.704 1.00 96.25 130 LYS A CA 1
ATOM 1004 C C . LYS A 1 130 ? -24.040 -1.039 -1.880 1.00 96.25 130 LYS A C 1
ATOM 1006 O O . LYS A 1 130 ? -24.857 -1.048 -2.784 1.00 96.25 130 LYS A O 1
ATOM 1011 N N . ALA A 1 131 ? -22.944 -1.793 -1.910 1.00 93.75 131 ALA A N 1
ATOM 1012 C CA . ALA A 1 131 ? -22.680 -2.763 -2.972 1.00 93.75 131 ALA A CA 1
ATOM 1013 C C . ALA A 1 131 ? -23.436 -4.092 -2.786 1.00 93.75 131 ALA A C 1
ATOM 1015 O O . ALA A 1 131 ? -23.491 -4.878 -3.729 1.00 93.75 131 ALA A O 1
ATOM 1016 N N . ALA A 1 132 ? -23.965 -4.349 -1.584 1.00 88.00 132 ALA A N 1
ATOM 1017 C CA . ALA A 1 132 ? -24.700 -5.564 -1.233 1.00 88.00 132 ALA A CA 1
ATOM 1018 C C . ALA A 1 132 ? -26.231 -5.426 -1.341 1.00 88.00 132 ALA A C 1
ATOM 1020 O O . ALA A 1 132 ? -26.922 -6.443 -1.296 1.00 88.00 132 ALA A O 1
ATOM 1021 N N . GLY A 1 133 ? -26.748 -4.196 -1.441 1.00 72.38 133 GLY A N 1
ATOM 1022 C CA . GLY A 1 133 ? -28.167 -3.888 -1.664 1.00 72.38 133 GLY A CA 1
ATOM 1023 C C . GLY A 1 133 ? -28.422 -3.405 -3.080 1.00 72.38 133 GLY A C 1
ATOM 1024 O O . GLY A 1 133 ? -29.547 -3.642 -3.564 1.00 72.38 133 GLY A O 1
#

Radius of gyration: 14.69 Å; Cα contacts (8 Å, |Δi|>4): 149; chains: 1; bounding box: 46×24×39 Å

Nearest PDB structures (foldseek):
  2hr2-assembly2_B  TM=5.542E-01  e=4.300E-01  Chlorobaculum tepidum TLS
  3msv-assembly3_B  TM=5.324E-01  e=1.088E+00  Schizosaccharomyces pombe
  7v1m-assembly1_H  TM=5.169E-01  e=7.987E-01  Homo sapiens
  5zyq-assembly1_A  TM=3.837E-01  e=3.387E+00  Homo sapiens
  5dse-assembly2_C  TM=3.089E-01  e=2.129E+00  Homo sapiens

Secondary structure (DSSP, 8-state):
-PPP-TTS-HHHHHHHHT--TTS-HHHHHHHHHHHHHHHHHTTTSHHHHHHHHHTHHHHHHHHHHHHHHS-PPTT-B-HHHHHHHHHHHHTT-HHHHHHHHHHHHHTT-B-SSTTHHHHHHHHHHHHHHHHH-